Protein AF-A0AAW1YNL4-F1 (afdb_monomer_lite)

Structure (mmCIF, N/CA/C/O backbone):
data_AF-A0AAW1YNL4-F1
#
_entry.id   AF-A0AAW1YNL4-F1
#
loop_
_atom_site.group_PDB
_atom_site.id
_atom_site.type_symbol
_atom_site.label_atom_id
_atom_site.label_alt_id
_atom_site.label_comp_id
_atom_site.label_asym_id
_atom_site.label_entity_id
_atom_site.label_seq_id
_atom_site.pdbx_PDB_ins_code
_atom_site.Cartn_x
_atom_site.Cartn_y
_atom_site.Cartn_z
_atom_site.occupancy
_atom_site.B_iso_or_equiv
_atom_site.auth_seq_id
_atom_site.auth_comp_id
_atom_site.auth_asym_id
_atom_site.auth_atom_id
_atom_site.pdbx_PDB_model_num
ATOM 1 N N . MET A 1 1 ? -18.149 24.714 45.409 1.00 63.34 1 MET A N 1
ATOM 2 C CA . MET A 1 1 ? -18.612 23.331 45.145 1.00 63.34 1 MET A CA 1
ATOM 3 C C . MET A 1 1 ? -18.754 23.059 43.643 1.00 63.34 1 MET A C 1
ATOM 5 O O . MET A 1 1 ? -18.098 22.154 43.155 1.00 63.34 1 MET A O 1
ATOM 9 N N . VAL A 1 2 ? -19.479 23.893 42.882 1.00 67.75 2 VAL A N 1
ATOM 10 C CA . VAL A 1 2 ? -19.668 23.751 41.415 1.00 67.75 2 VAL A CA 1
ATOM 11 C C . VAL A 1 2 ? -18.355 23.756 40.610 1.00 67.75 2 VAL A C 1
ATOM 13 O O . VAL A 1 2 ? -18.178 22.951 39.703 1.00 67.75 2 VAL A O 1
ATOM 16 N N . GLN A 1 3 ? -17.392 24.602 40.985 1.00 70.00 3 GLN A N 1
ATOM 17 C CA . GLN A 1 3 ? -16.111 24.724 40.277 1.00 70.00 3 GLN A CA 1
ATOM 18 C C . GLN A 1 3 ? -15.205 23.488 40.426 1.00 70.00 3 GLN A C 1
ATOM 20 O O . GLN A 1 3 ? -14.470 23.164 39.504 1.00 70.00 3 GLN A O 1
ATOM 25 N N . LEU A 1 4 ? -15.298 22.755 41.543 1.00 74.00 4 LEU A N 1
ATOM 26 C CA . LEU A 1 4 ? -14.539 21.516 41.746 1.00 74.00 4 LEU A CA 1
ATOM 27 C C . LEU A 1 4 ? -15.106 20.371 40.891 1.00 74.00 4 LEU A C 1
ATOM 29 O O . LEU A 1 4 ? -14.344 19.614 40.299 1.00 74.00 4 LEU A O 1
ATOM 33 N N . HIS A 1 5 ? -16.435 20.290 40.773 1.00 70.75 5 HIS A N 1
ATOM 34 C CA . HIS A 1 5 ? -17.106 19.311 39.914 1.00 70.75 5 HIS A CA 1
ATOM 35 C C . HIS A 1 5 ? -16.814 19.537 38.428 1.00 70.75 5 HIS A C 1
ATOM 37 O O . HIS A 1 5 ? -16.608 18.574 37.693 1.00 70.75 5 HIS A O 1
ATOM 43 N N . LEU A 1 6 ? -16.749 20.799 37.995 1.00 73.88 6 LEU A N 1
ATOM 44 C CA . LEU A 1 6 ? -16.464 21.136 36.602 1.00 73.88 6 LEU A CA 1
ATOM 45 C C . LEU A 1 6 ? -15.021 20.779 36.212 1.00 73.88 6 LEU A C 1
ATOM 47 O O . LEU A 1 6 ? -14.798 20.209 35.147 1.00 73.88 6 LEU A O 1
ATOM 51 N N . SER A 1 7 ? -14.056 21.023 37.104 1.00 75.88 7 SER A N 1
ATOM 52 C CA . SER A 1 7 ? -12.666 20.592 36.913 1.00 75.88 7 SER A CA 1
ATOM 53 C C . SER A 1 7 ? -12.536 19.069 36.855 1.00 75.88 7 SER A C 1
ATOM 55 O O . SER A 1 7 ? -11.786 18.547 36.035 1.00 75.88 7 SER A O 1
ATOM 57 N N . PHE A 1 8 ? -13.294 18.345 37.685 1.00 76.75 8 PHE A N 1
ATOM 58 C CA . PHE A 1 8 ? -13.284 16.880 37.696 1.00 76.75 8 PHE A CA 1
ATOM 59 C C . PHE A 1 8 ? -13.841 16.287 36.395 1.00 76.75 8 PHE A C 1
ATOM 61 O O . PHE A 1 8 ? -13.265 15.346 35.856 1.00 76.75 8 PHE A O 1
ATOM 68 N N . LEU A 1 9 ? -14.911 16.876 35.849 1.00 79.56 9 LEU A N 1
ATOM 69 C CA . LEU A 1 9 ? -15.457 16.503 34.539 1.00 79.56 9 LEU A CA 1
ATOM 70 C C . LEU A 1 9 ? -14.464 16.773 33.404 1.00 79.56 9 LEU A C 1
ATOM 72 O O . LEU A 1 9 ? -14.362 15.968 32.482 1.00 79.56 9 LEU A O 1
ATOM 76 N N . PHE A 1 10 ? -13.700 17.865 33.486 1.00 75.81 10 PHE A N 1
ATOM 77 C CA . PHE A 1 10 ? -12.690 18.195 32.482 1.00 75.81 10 PHE A CA 1
ATOM 78 C C . PHE A 1 10 ? -11.521 17.203 32.499 1.00 75.81 10 PHE A C 1
ATOM 80 O O . PHE A 1 10 ? -11.112 16.720 31.447 1.00 75.81 10 PHE A O 1
ATOM 87 N N . VAL A 1 11 ? -11.024 16.842 33.687 1.00 77.25 11 VAL A N 1
ATOM 88 C CA . VAL A 1 11 ? -9.948 15.848 33.850 1.00 77.25 11 VAL A CA 1
ATOM 89 C C . VAL A 1 11 ? -10.417 14.449 33.440 1.00 77.25 11 VAL A C 1
ATOM 91 O O . VAL A 1 11 ? -9.686 13.748 32.745 1.00 77.25 11 VAL A O 1
ATOM 94 N N . ALA A 1 12 ? -11.643 14.058 33.798 1.00 74.38 12 ALA A N 1
ATOM 95 C CA . ALA A 1 12 ? -12.224 12.781 33.386 1.00 74.38 12 ALA A CA 1
ATOM 96 C C . ALA A 1 12 ? -12.442 12.709 31.865 1.00 74.38 12 ALA A C 1
ATOM 98 O O . ALA A 1 12 ? -12.106 11.702 31.247 1.00 74.38 12 ALA A O 1
ATOM 99 N N . GLY A 1 13 ? -12.930 13.790 31.245 1.00 72.62 13 GLY A N 1
ATOM 100 C CA . GLY A 1 13 ? -13.061 13.888 29.791 1.00 72.62 13 GLY A CA 1
ATOM 101 C C . GLY A 1 13 ? -11.711 13.799 29.075 1.00 72.62 13 GLY A C 1
ATOM 102 O O . GLY A 1 13 ? -11.588 13.082 28.087 1.00 72.62 13 GLY A O 1
ATOM 103 N N . PHE A 1 14 ? -10.672 14.451 29.606 1.00 67.50 14 PHE A N 1
ATOM 104 C CA . PHE A 1 14 ? -9.319 14.378 29.045 1.00 67.50 14 PHE A CA 1
ATOM 105 C C . PHE A 1 14 ? -8.699 12.979 29.185 1.00 67.50 14 PHE A C 1
ATOM 107 O O . PHE A 1 14 ? -8.100 12.475 28.237 1.00 67.50 14 PHE A O 1
ATOM 114 N N . ALA A 1 15 ? -8.877 12.320 30.335 1.00 64.44 15 ALA A N 1
ATOM 115 C CA . ALA A 1 15 ? -8.406 10.953 30.557 1.00 64.44 15 ALA A CA 1
ATOM 116 C C . ALA A 1 15 ? -9.106 9.938 29.631 1.00 64.44 15 ALA A C 1
ATOM 118 O O . ALA A 1 15 ? -8.458 9.027 29.118 1.00 64.44 15 ALA A O 1
ATOM 119 N N . PHE A 1 16 ? -10.398 10.138 29.349 1.00 61.72 16 PHE A N 1
ATOM 120 C CA . PHE A 1 16 ? -11.168 9.291 28.434 1.00 61.72 16 PHE A CA 1
ATOM 121 C C . PHE A 1 16 ? -10.707 9.432 26.972 1.00 61.72 16 PHE A C 1
ATOM 123 O O . PHE A 1 16 ? -10.650 8.441 26.248 1.00 61.72 16 PHE A O 1
ATOM 130 N N . ILE A 1 17 ? -10.301 10.637 26.548 1.00 61.06 17 ILE A N 1
ATOM 131 C CA . ILE A 1 17 ? -9.708 10.868 25.217 1.00 61.06 17 ILE A CA 1
ATOM 132 C C . ILE A 1 17 ? -8.355 10.148 25.091 1.00 61.06 17 ILE A C 1
ATOM 134 O O . ILE A 1 17 ? -8.079 9.543 24.058 1.00 61.06 17 ILE A O 1
ATOM 138 N N . PHE A 1 18 ? -7.529 10.150 26.145 1.00 55.22 18 PHE A N 1
ATOM 139 C CA . PHE A 1 18 ? -6.237 9.450 26.142 1.00 55.22 18 PHE A CA 1
ATOM 140 C C . PHE A 1 18 ? -6.372 7.920 26.078 1.00 55.22 18 PHE A C 1
ATOM 142 O O . PHE A 1 18 ? -5.524 7.271 25.468 1.00 55.22 18 PHE A O 1
ATOM 149 N N . GLN A 1 19 ? -7.437 7.336 26.639 1.00 54.91 19 GLN A N 1
ATOM 150 C CA . GLN A 1 19 ? -7.684 5.891 26.538 1.00 54.91 19 GLN A CA 1
ATOM 151 C C . GLN A 1 19 ? -8.057 5.430 25.120 1.00 54.91 19 GLN A C 1
ATOM 153 O O . GLN A 1 19 ? -7.855 4.261 24.813 1.00 54.91 19 GLN A O 1
ATOM 158 N N . GLN A 1 20 ? -8.551 6.312 24.241 1.00 55.22 20 GLN A N 1
ATOM 159 C CA . GLN A 1 20 ? -8.855 5.946 22.849 1.00 55.22 20 GLN A CA 1
ATOM 160 C C . GLN A 1 20 ? -7.636 5.965 21.911 1.00 55.22 20 GLN A C 1
ATOM 162 O O . GLN A 1 20 ? -7.740 5.509 20.777 1.00 55.22 20 GLN A O 1
ATOM 167 N N . VAL A 1 21 ? -6.485 6.490 22.351 1.00 52.22 21 VAL A N 1
ATOM 168 C CA . VAL A 1 21 ? -5.291 6.675 21.497 1.00 52.22 21 VAL A CA 1
ATOM 169 C C . VAL A 1 21 ? -4.314 5.495 21.577 1.00 52.22 21 VAL A C 1
ATOM 171 O O . VAL A 1 21 ? -3.387 5.397 20.773 1.00 52.22 21 VAL A O 1
ATOM 174 N N . CYS A 1 22 ? -4.515 4.565 22.506 1.00 52.59 22 CYS A N 1
ATOM 175 C CA . CYS A 1 22 ? -3.556 3.502 22.770 1.00 52.59 22 CYS A CA 1
ATOM 176 C C . CYS A 1 22 ? -4.147 2.134 22.421 1.00 52.59 22 CYS A C 1
ATOM 178 O O . CYS A 1 22 ? -5.198 1.772 22.935 1.00 52.59 22 CYS A O 1
ATOM 180 N N . GLU A 1 23 ? -3.395 1.384 21.604 1.00 57.66 23 GLU A N 1
ATOM 181 C CA . GLU A 1 23 ? -3.579 -0.036 21.249 1.00 57.66 23 GLU A CA 1
ATOM 182 C C . GLU A 1 23 ? -4.266 -0.349 19.905 1.00 57.66 23 GLU A C 1
ATOM 184 O O . GLU A 1 23 ? -4.943 -1.359 19.743 1.00 57.66 23 GLU A O 1
ATOM 189 N N . GLY A 1 24 ? -4.010 0.464 18.875 1.00 65.69 24 GLY A N 1
ATOM 190 C CA . GLY A 1 24 ? -4.245 0.036 17.492 1.00 65.69 24 GLY A CA 1
ATOM 191 C C . GLY A 1 24 ? -3.173 -0.968 17.056 1.00 65.69 24 GLY A C 1
ATOM 192 O O . GLY A 1 24 ? -2.036 -0.581 16.786 1.00 65.69 24 GLY A O 1
ATOM 193 N N . LYS A 1 25 ? -3.500 -2.264 17.002 1.00 83.06 25 LYS A N 1
ATOM 194 C CA . LYS A 1 25 ? -2.651 -3.261 16.331 1.00 83.06 25 LYS A CA 1
ATOM 195 C C . LYS A 1 25 ? -2.663 -2.939 14.837 1.00 83.06 25 LYS A C 1
ATOM 197 O O . LYS A 1 25 ? -3.718 -2.991 14.216 1.00 83.06 25 LYS A O 1
ATOM 202 N N . VAL A 1 26 ? -1.507 -2.595 14.274 1.00 87.25 26 VAL A N 1
ATOM 203 C CA . VAL A 1 26 ? -1.362 -2.298 12.842 1.00 87.25 26 VAL A CA 1
ATOM 204 C C . VAL A 1 26 ? -0.625 -3.447 12.170 1.00 87.25 26 VAL A C 1
ATOM 206 O O . VAL A 1 26 ? 0.451 -3.836 12.626 1.00 87.25 26 VAL A O 1
ATOM 209 N N . MET A 1 27 ? -1.165 -3.948 11.062 1.00 90.75 27 MET A N 1
ATOM 210 C CA . MET A 1 27 ? -0.469 -4.882 10.181 1.00 90.75 27 MET A CA 1
ATOM 211 C C . MET A 1 27 ? -0.289 -4.266 8.801 1.00 90.75 27 MET A C 1
ATOM 213 O O . MET A 1 27 ? -1.189 -3.623 8.266 1.00 90.75 27 MET A O 1
ATOM 217 N N . MET A 1 28 ? 0.902 -4.447 8.239 1.00 92.06 28 MET A N 1
ATOM 218 C CA . MET A 1 28 ? 1.281 -3.916 6.938 1.00 92.06 28 MET A CA 1
ATOM 219 C C . MET A 1 28 ? 1.697 -5.065 6.030 1.00 92.06 28 MET A C 1
ATOM 221 O O . MET A 1 28 ? 2.637 -5.775 6.377 1.00 92.06 28 MET A O 1
ATOM 225 N N . GLU A 1 29 ? 1.043 -5.212 4.880 1.00 89.62 29 GLU A N 1
ATOM 226 C CA . GLU A 1 29 ? 1.350 -6.274 3.919 1.00 89.62 29 GLU A CA 1
ATOM 227 C C . GLU A 1 29 ? 1.751 -5.689 2.565 1.00 89.62 29 GLU A C 1
ATOM 229 O O . GLU A 1 29 ? 1.062 -4.831 2.005 1.00 89.62 29 GLU A O 1
ATOM 234 N N . TYR A 1 30 ? 2.882 -6.160 2.039 1.00 87.88 30 TYR A N 1
ATOM 235 C CA . TYR A 1 30 ? 3.384 -5.774 0.724 1.00 87.88 30 TYR A CA 1
ATOM 236 C C . TYR A 1 30 ? 2.816 -6.687 -0.359 1.00 87.88 30 TYR A C 1
ATOM 238 O O . TYR A 1 30 ? 3.002 -7.899 -0.308 1.00 87.88 30 TYR A O 1
ATOM 246 N N . ILE A 1 31 ? 2.206 -6.099 -1.389 1.00 86.75 31 ILE A N 1
ATOM 247 C CA . ILE A 1 31 ? 1.679 -6.836 -2.545 1.00 86.75 31 ILE A CA 1
ATOM 248 C C . ILE A 1 31 ? 2.190 -6.238 -3.858 1.00 86.75 31 ILE A C 1
ATOM 250 O O . ILE A 1 31 ? 2.414 -5.033 -3.959 1.00 86.75 31 ILE A O 1
ATOM 254 N N . GLY A 1 32 ? 2.389 -7.093 -4.859 1.00 79.06 32 GLY A N 1
ATOM 255 C CA . GLY A 1 32 ? 2.676 -6.691 -6.241 1.00 79.06 32 GLY A CA 1
ATOM 256 C C . GLY A 1 32 ? 4.142 -6.502 -6.646 1.00 79.06 32 GLY A C 1
ATOM 257 O O . GLY A 1 32 ? 4.456 -6.151 -7.778 1.00 79.06 32 GLY A O 1
ATOM 258 N N . ALA A 1 33 ? 5.091 -6.811 -5.761 1.00 74.69 33 ALA A N 1
ATOM 259 C CA . ALA A 1 33 ? 6.517 -6.748 -6.102 1.00 74.69 33 ALA A CA 1
ATOM 260 C C . ALA A 1 33 ? 7.013 -7.938 -6.952 1.00 74.69 33 ALA A C 1
ATOM 262 O O . ALA A 1 33 ? 8.040 -7.835 -7.619 1.00 74.69 33 ALA A O 1
ATOM 263 N N . SER A 1 34 ? 6.330 -9.087 -6.891 1.00 69.38 34 SER A N 1
ATOM 264 C CA . SER A 1 34 ? 6.874 -10.362 -7.388 1.00 69.38 34 SER A CA 1
ATOM 265 C C . SER A 1 34 ? 6.487 -10.701 -8.833 1.00 69.38 34 SER A C 1
ATOM 267 O O . SER A 1 34 ? 6.870 -11.767 -9.316 1.00 69.38 34 SER A O 1
ATOM 269 N N . GLY A 1 35 ? 5.697 -9.858 -9.510 1.00 68.50 35 GLY A N 1
ATOM 270 C CA . GLY A 1 35 ? 5.159 -10.147 -10.847 1.00 68.50 35 GLY A CA 1
ATOM 271 C C . GLY A 1 35 ? 4.130 -11.287 -10.884 1.00 68.50 35 GLY A C 1
ATOM 272 O O . GLY A 1 35 ? 3.754 -11.749 -11.960 1.00 68.50 35 GLY A O 1
ATOM 273 N N . VAL A 1 36 ? 3.685 -11.757 -9.714 1.00 75.44 36 VAL A N 1
ATOM 274 C CA . VAL A 1 36 ? 2.601 -12.731 -9.554 1.00 75.44 36 VAL A CA 1
ATOM 275 C C . VAL A 1 36 ? 1.303 -11.960 -9.361 1.00 75.44 36 VAL A C 1
ATOM 277 O O . VAL A 1 36 ? 1.243 -11.056 -8.532 1.00 75.44 36 VAL A O 1
ATOM 280 N N . SER A 1 37 ? 0.261 -12.343 -10.101 1.00 75.62 37 SER A N 1
ATOM 281 C CA . SER A 1 37 ? -1.078 -11.781 -9.927 1.00 75.62 37 SER A CA 1
ATOM 282 C C . SER A 1 37 ? -1.617 -12.146 -8.545 1.00 75.62 37 SER A C 1
ATOM 284 O O . SER A 1 37 ? -1.965 -13.304 -8.309 1.00 75.62 37 SER A O 1
ATOM 286 N N . ILE A 1 38 ? -1.706 -11.157 -7.657 1.00 80.12 38 ILE A N 1
ATOM 287 C CA . ILE A 1 38 ? -2.289 -11.284 -6.320 1.00 80.12 38 ILE A CA 1
ATOM 288 C C . ILE A 1 38 ? -3.444 -10.286 -6.203 1.00 80.12 38 ILE A C 1
ATOM 290 O O . ILE A 1 38 ? -3.283 -9.114 -6.545 1.00 80.12 38 ILE A O 1
ATOM 294 N N . SER A 1 39 ? -4.606 -10.744 -5.732 1.00 84.75 39 SER A N 1
ATOM 295 C CA . SER A 1 39 ? -5.759 -9.881 -5.437 1.00 84.75 39 SER A CA 1
ATOM 296 C C . SER A 1 39 ? -5.887 -9.608 -3.936 1.00 84.75 39 SER A C 1
ATOM 298 O O . SER A 1 39 ? -5.401 -10.380 -3.110 1.00 84.75 39 SER A O 1
ATOM 300 N N . PHE A 1 40 ? -6.577 -8.520 -3.569 1.00 87.12 40 PHE A N 1
ATOM 301 C CA . PHE A 1 40 ? -6.831 -8.180 -2.161 1.00 87.12 40 PHE A CA 1
ATOM 302 C C . PHE A 1 40 ? -7.562 -9.302 -1.404 1.00 87.12 40 PHE A C 1
ATOM 304 O O . PHE A 1 40 ? -7.281 -9.521 -0.232 1.00 87.12 40 PHE A O 1
ATOM 311 N N . ASP A 1 41 ? -8.428 -10.057 -2.087 1.00 87.31 41 ASP A N 1
ATOM 312 C CA . ASP A 1 41 ? -9.232 -11.137 -1.494 1.00 87.31 41 ASP A CA 1
ATOM 313 C C . ASP A 1 41 ? -8.409 -12.374 -1.097 1.00 87.31 41 ASP A C 1
ATOM 315 O O . ASP A 1 41 ? -8.878 -13.224 -0.343 1.00 87.31 41 ASP A O 1
ATOM 319 N N . GLN A 1 42 ? -7.186 -12.507 -1.620 1.00 88.12 42 GLN A N 1
ATOM 320 C CA . GLN A 1 42 ? -6.286 -13.613 -1.280 1.00 88.12 42 GLN A CA 1
ATOM 321 C C . GLN A 1 42 ? -5.528 -13.374 0.028 1.00 88.12 42 GLN A C 1
ATOM 323 O O . GLN A 1 42 ? -4.910 -14.301 0.554 1.00 88.12 42 GLN A O 1
ATOM 328 N N . VAL A 1 43 ? -5.559 -12.146 0.548 1.00 88.06 43 VAL A N 1
ATOM 329 C CA . VAL A 1 43 ? -4.891 -11.782 1.793 1.00 88.06 43 VAL A CA 1
ATOM 330 C C . VAL A 1 43 ? -5.912 -11.859 2.929 1.00 88.06 43 VAL A C 1
ATOM 332 O O . VAL A 1 43 ? -6.923 -11.160 2.883 1.00 88.06 43 VAL A O 1
ATOM 335 N N . PRO A 1 44 ? -5.686 -12.692 3.959 1.00 89.81 44 PRO A N 1
ATOM 336 C CA . PRO A 1 44 ? -6.585 -12.750 5.101 1.00 89.81 44 PRO A CA 1
ATOM 337 C C . PRO A 1 44 ? -6.493 -11.445 5.902 1.00 89.81 44 PRO A C 1
ATOM 339 O O . PRO A 1 44 ? -5.457 -11.134 6.492 1.00 89.81 44 PRO A O 1
ATOM 342 N N . ILE A 1 45 ? -7.589 -10.687 5.923 1.00 88.75 45 ILE A N 1
ATOM 343 C CA . ILE A 1 45 ? -7.730 -9.453 6.701 1.00 88.75 45 ILE A CA 1
ATOM 344 C C . ILE A 1 45 ? -8.448 -9.791 8.007 1.00 88.75 45 ILE A C 1
ATOM 346 O O . ILE A 1 45 ? -9.447 -10.509 8.008 1.00 88.75 45 ILE A O 1
ATOM 350 N N . ASN A 1 46 ? -7.919 -9.290 9.120 1.00 87.50 46 ASN A N 1
ATOM 351 C CA . ASN A 1 46 ? -8.588 -9.344 10.413 1.00 87.50 46 ASN A CA 1
ATOM 352 C C . ASN A 1 46 ? -9.223 -7.972 10.687 1.00 87.50 46 ASN A C 1
ATOM 354 O O . ASN A 1 46 ? -8.530 -6.960 10.647 1.00 87.50 46 ASN A O 1
ATOM 358 N N . ASP A 1 47 ? -10.523 -7.947 10.974 1.00 86.75 47 ASP A N 1
ATOM 359 C CA . ASP A 1 47 ? -11.280 -6.712 11.214 1.00 86.75 47 ASP A CA 1
ATOM 360 C C . ASP A 1 47 ? -10.927 -6.032 12.554 1.00 86.75 47 ASP A C 1
ATOM 362 O O . ASP A 1 47 ? -11.268 -4.871 12.775 1.00 86.75 47 ASP A O 1
ATOM 366 N N . GLU A 1 48 ? -10.243 -6.738 13.463 1.00 86.69 48 GLU A N 1
ATOM 367 C CA . GLU A 1 48 ? -9.812 -6.218 14.769 1.00 86.69 48 GLU A CA 1
ATOM 368 C C . GLU A 1 48 ? -8.503 -5.411 14.707 1.00 86.69 48 GLU A C 1
ATOM 370 O O . GLU A 1 48 ? -8.040 -4.903 15.733 1.00 86.69 48 GLU A O 1
ATOM 375 N N . ILE A 1 49 ? -7.867 -5.326 13.534 1.00 88.69 49 ILE A N 1
ATOM 376 C CA . ILE A 1 49 ? -6.584 -4.643 13.340 1.00 88.69 49 ILE A CA 1
ATOM 377 C C . ILE A 1 49 ? -6.679 -3.605 12.219 1.00 88.69 49 ILE A C 1
ATOM 379 O O . ILE A 1 49 ? -7.407 -3.775 11.243 1.00 88.69 49 ILE A O 1
ATOM 383 N N . ASP A 1 50 ? -5.885 -2.544 12.329 1.00 90.25 50 ASP A N 1
ATOM 384 C CA . ASP A 1 50 ? -5.702 -1.597 11.233 1.00 90.25 50 ASP A CA 1
ATOM 385 C C . ASP A 1 50 ? -4.823 -2.251 10.160 1.00 90.25 50 ASP A C 1
ATOM 387 O O . ASP A 1 50 ? -3.634 -2.516 10.374 1.00 90.25 50 ASP A O 1
ATOM 391 N N . PHE A 1 51 ? -5.410 -2.522 8.997 1.00 92.38 51 PHE A N 1
ATOM 392 C CA . PHE A 1 51 ? -4.756 -3.248 7.918 1.00 92.38 51 PHE A CA 1
ATOM 393 C C . PHE A 1 51 ? -4.292 -2.300 6.817 1.00 92.38 51 PHE A C 1
ATOM 395 O O . PHE A 1 51 ? -5.065 -1.553 6.217 1.00 92.38 51 PHE A O 1
ATOM 402 N N . HIS A 1 52 ? -3.006 -2.333 6.509 1.00 92.94 52 HIS A N 1
ATOM 403 C CA . HIS A 1 52 ? -2.377 -1.419 5.570 1.00 92.94 52 HIS A CA 1
ATOM 404 C C . HIS A 1 52 ? -1.734 -2.197 4.412 1.00 92.94 52 HIS A C 1
ATOM 406 O O . HIS A 1 52 ? -0.720 -2.868 4.583 1.00 92.94 52 HIS A O 1
ATOM 412 N N . PHE A 1 53 ? -2.277 -2.064 3.205 1.00 91.50 53 PHE A N 1
ATOM 413 C CA . PHE A 1 53 ? -1.655 -2.595 1.992 1.00 91.50 53 PHE A CA 1
ATOM 414 C C . PHE A 1 53 ? -0.582 -1.642 1.468 1.00 91.50 53 PHE A C 1
ATOM 416 O O . PHE A 1 53 ? -0.834 -0.446 1.303 1.00 91.50 53 PHE A O 1
ATOM 423 N N . LEU A 1 54 ? 0.591 -2.179 1.142 1.00 89.94 54 LEU A N 1
ATOM 424 C CA . LEU A 1 54 ? 1.653 -1.482 0.424 1.00 89.94 54 LEU A CA 1
ATOM 425 C C . LEU A 1 54 ? 1.786 -2.059 -0.984 1.00 89.94 54 LEU A C 1
ATOM 427 O O . LEU A 1 54 ? 2.329 -3.143 -1.186 1.00 89.94 54 LEU A O 1
ATOM 431 N N . LEU A 1 55 ? 1.298 -1.301 -1.962 1.00 87.12 55 LEU A N 1
ATOM 432 C CA . LEU A 1 55 ? 1.407 -1.617 -3.379 1.00 87.12 55 LEU A CA 1
ATOM 433 C C . LEU A 1 55 ? 2.848 -1.379 -3.837 1.00 87.12 55 LEU A C 1
ATOM 435 O O . LEU A 1 55 ? 3.311 -0.238 -3.911 1.00 87.12 55 LEU A O 1
ATOM 439 N N . GLY A 1 56 ? 3.562 -2.461 -4.117 1.00 80.44 56 GLY A N 1
ATOM 440 C CA . GLY A 1 56 ? 4.876 -2.466 -4.742 1.00 80.44 56 GLY A CA 1
ATOM 441 C C . GLY A 1 56 ? 4.733 -2.567 -6.264 1.00 80.44 56 GLY A C 1
ATOM 442 O O . GLY A 1 56 ? 3.963 -3.379 -6.748 1.00 80.44 56 GLY A O 1
ATOM 443 N N . PHE A 1 57 ? 5.414 -1.772 -7.078 1.00 80.00 57 PHE A N 1
ATOM 444 C CA . PHE A 1 57 ? 6.083 -0.520 -6.740 1.00 80.00 57 PHE A CA 1
ATOM 445 C C . PHE A 1 57 ? 5.745 0.550 -7.771 1.00 80.00 57 PHE A C 1
ATOM 447 O O . PHE A 1 57 ? 5.583 0.248 -8.950 1.00 80.00 57 PHE A O 1
ATOM 454 N N . ALA A 1 58 ? 5.697 1.804 -7.333 1.00 80.12 58 ALA A N 1
ATOM 455 C CA . ALA A 1 58 ? 5.606 2.964 -8.201 1.00 80.12 58 ALA A CA 1
ATOM 456 C C . ALA A 1 58 ? 7.023 3.424 -8.590 1.00 80.12 58 ALA A C 1
ATOM 458 O O . ALA A 1 58 ? 7.787 3.892 -7.740 1.00 80.12 58 ALA A O 1
ATOM 459 N N . ILE A 1 59 ? 7.378 3.268 -9.867 1.00 77.94 59 ILE A N 1
ATOM 460 C CA . ILE A 1 59 ? 8.734 3.510 -10.385 1.00 77.94 59 ILE A CA 1
ATOM 461 C C . ILE A 1 59 ? 8.691 4.551 -11.510 1.00 77.94 59 ILE A C 1
ATOM 463 O O . ILE A 1 59 ? 7.745 4.603 -12.297 1.00 77.94 59 ILE A O 1
ATOM 467 N N . ASP A 1 60 ? 9.723 5.387 -11.587 1.00 77.44 60 ASP A N 1
ATOM 468 C CA . ASP A 1 60 ? 9.962 6.397 -12.625 1.00 77.44 60 ASP A CA 1
ATOM 469 C C . ASP A 1 60 ? 10.904 5.884 -13.731 1.00 77.44 60 ASP A C 1
ATOM 471 O O . ASP A 1 60 ? 11.727 6.617 -14.283 1.00 77.44 60 ASP A O 1
ATOM 475 N N . ALA A 1 61 ? 10.785 4.606 -14.086 1.00 74.88 61 ALA A N 1
ATOM 476 C CA . ALA A 1 61 ? 11.569 3.969 -15.136 1.00 74.88 61 ALA A CA 1
ATOM 477 C C . ALA A 1 61 ? 10.666 3.197 -16.103 1.00 74.88 61 ALA A C 1
ATOM 479 O O . ALA A 1 61 ? 9.582 2.744 -15.739 1.00 74.88 61 ALA A O 1
ATOM 480 N N . ASP A 1 62 ? 11.110 3.048 -17.352 1.00 75.50 62 ASP A N 1
ATOM 481 C CA . ASP A 1 62 ? 10.454 2.137 -18.291 1.00 75.50 62 ASP A CA 1
ATOM 482 C C . ASP A 1 62 ? 10.717 0.662 -17.939 1.00 75.50 62 ASP A C 1
ATOM 484 O O . ASP A 1 62 ? 11.561 0.342 -17.103 1.00 75.50 62 ASP A O 1
ATOM 488 N N . ALA A 1 63 ? 10.035 -0.261 -18.624 1.00 73.00 63 ALA A N 1
ATOM 489 C CA . ALA A 1 63 ? 10.234 -1.705 -18.450 1.00 73.00 63 ALA A CA 1
ATOM 490 C C . ALA A 1 63 ? 11.676 -2.175 -18.744 1.00 73.00 63 ALA A C 1
ATOM 492 O O . ALA A 1 63 ? 12.073 -3.263 -18.336 1.00 73.00 63 ALA A O 1
ATOM 493 N N . SER A 1 64 ? 12.473 -1.362 -19.445 1.00 73.50 64 SER A N 1
ATOM 494 C CA . SER A 1 64 ? 13.895 -1.610 -19.703 1.00 73.50 64 SER A CA 1
ATOM 495 C C . SER A 1 64 ? 14.807 -1.011 -18.624 1.00 73.50 64 SER A C 1
ATOM 497 O O . SER A 1 64 ? 16.030 -1.032 -18.790 1.00 73.50 64 SER A O 1
ATOM 499 N N . GLY A 1 65 ? 14.248 -0.468 -17.539 1.00 72.19 65 GLY A N 1
ATOM 500 C CA . GLY A 1 65 ? 14.969 0.153 -16.432 1.00 72.19 65 GLY A CA 1
ATOM 501 C C . GLY A 1 65 ? 15.637 1.481 -16.791 1.00 72.19 65 GLY A C 1
ATOM 502 O O . GLY A 1 65 ? 16.589 1.880 -16.122 1.00 72.19 65 GLY A O 1
ATOM 503 N N . ASN A 1 66 ? 15.206 2.155 -17.861 1.00 76.44 66 ASN A N 1
ATOM 504 C CA . ASN A 1 66 ? 15.700 3.488 -18.188 1.00 76.44 66 ASN A CA 1
ATOM 505 C C . ASN A 1 66 ? 14.851 4.537 -17.477 1.00 76.44 66 ASN A C 1
ATOM 507 O O . ASN A 1 66 ? 13.626 4.563 -17.609 1.00 76.44 66 ASN A O 1
ATOM 511 N N . PHE A 1 67 ? 15.529 5.429 -16.761 1.00 75.50 67 PHE A N 1
ATOM 512 C CA . PHE A 1 67 ? 14.904 6.532 -16.047 1.00 75.50 67 PHE A CA 1
ATOM 513 C C . PHE A 1 67 ? 14.087 7.421 -16.993 1.00 75.50 67 PHE A C 1
ATOM 515 O O . PHE A 1 67 ? 14.595 7.936 -17.994 1.00 75.50 67 PHE A O 1
ATOM 522 N N . GLN A 1 68 ? 12.821 7.632 -16.653 1.00 73.00 68 GLN A N 1
ATOM 523 C CA . GLN A 1 68 ? 11.910 8.510 -17.365 1.00 73.00 68 GLN A CA 1
ATOM 524 C C . GLN A 1 68 ? 11.915 9.864 -16.659 1.00 73.00 68 GLN A C 1
ATOM 526 O O . GLN A 1 68 ? 11.499 9.998 -15.518 1.00 73.00 68 GLN A O 1
ATOM 531 N N . LYS A 1 69 ? 12.338 10.920 -17.359 1.00 64.06 69 LYS A N 1
ATOM 532 C CA . LYS A 1 69 ? 12.412 12.295 -16.821 1.00 64.06 69 LYS A CA 1
ATOM 533 C C . LYS A 1 69 ? 11.037 12.953 -16.586 1.00 64.06 69 LYS A C 1
ATOM 535 O O . LYS A 1 69 ? 10.930 14.176 -16.556 1.00 64.06 69 LYS A O 1
ATOM 540 N N . ARG A 1 70 ? 9.975 12.153 -16.515 1.00 58.59 70 ARG A N 1
ATOM 541 C CA . ARG A 1 70 ? 8.584 12.580 -16.364 1.00 58.59 70 ARG A CA 1
ATOM 542 C C . ARG A 1 70 ? 8.171 12.324 -14.915 1.00 58.59 70 ARG A C 1
ATOM 544 O O . ARG A 1 70 ? 8.486 11.268 -14.391 1.00 58.59 70 ARG A O 1
ATOM 551 N N . ASN A 1 71 ? 7.416 13.237 -14.300 1.00 58.81 71 ASN A N 1
ATOM 552 C CA . ASN A 1 71 ? 6.835 13.085 -12.950 1.00 58.81 71 ASN A CA 1
ATOM 553 C C . ASN A 1 71 ? 5.758 11.974 -12.858 1.00 58.81 71 ASN A C 1
ATOM 555 O O . ASN A 1 71 ? 4.832 12.064 -12.057 1.00 58.81 71 ASN A O 1
ATOM 559 N N . ILE A 1 72 ? 5.813 10.963 -13.722 1.00 60.62 72 ILE A N 1
ATOM 560 C CA . ILE A 1 72 ? 4.810 9.910 -13.817 1.00 60.62 72 ILE A CA 1
ATOM 561 C C . ILE A 1 72 ? 5.433 8.655 -13.223 1.00 60.62 72 ILE A C 1
ATOM 563 O O . ILE A 1 72 ? 6.232 7.981 -13.869 1.00 60.62 72 ILE A O 1
ATOM 56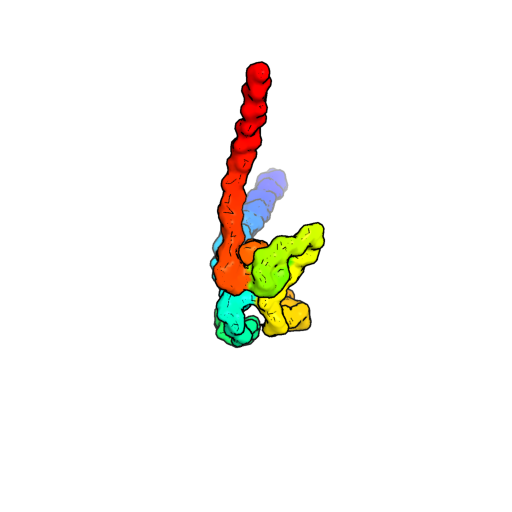7 N N . LEU A 1 73 ? 5.054 8.365 -11.983 1.00 63.31 73 LEU A N 1
ATOM 568 C CA . LEU A 1 73 ? 5.342 7.094 -11.341 1.00 63.31 73 LEU A CA 1
ATOM 569 C C . LEU A 1 73 ? 4.322 6.074 -11.845 1.00 63.31 73 LEU A C 1
ATOM 571 O O . LEU A 1 73 ? 3.117 6.284 -11.708 1.00 63.31 73 LEU A O 1
ATOM 575 N N . THR A 1 74 ? 4.800 4.990 -12.445 1.00 66.12 74 THR A N 1
ATOM 576 C CA . THR A 1 74 ? 3.935 3.897 -12.899 1.00 66.12 74 THR A CA 1
ATOM 577 C C . THR A 1 74 ? 4.013 2.774 -11.880 1.00 66.12 74 THR A C 1
ATOM 579 O O . THR A 1 74 ? 5.112 2.352 -11.522 1.00 66.12 74 THR A O 1
ATOM 582 N N . ILE A 1 75 ? 2.861 2.309 -11.390 1.00 63.94 75 ILE A N 1
ATOM 583 C CA . ILE A 1 75 ? 2.804 1.103 -10.560 1.00 63.94 75 ILE A CA 1
ATOM 584 C C . ILE A 1 75 ? 3.093 -0.086 -11.475 1.00 63.94 75 ILE A C 1
ATOM 586 O O . ILE A 1 75 ? 2.439 -0.241 -12.504 1.00 63.94 75 ILE A O 1
ATOM 590 N N . LEU A 1 76 ? 4.100 -0.885 -11.122 1.00 59.97 76 LEU A N 1
ATOM 591 C CA . LEU A 1 76 ? 4.639 -1.942 -11.983 1.00 59.97 76 LEU A CA 1
ATOM 592 C C . LEU A 1 76 ? 3.673 -3.112 -12.223 1.00 59.97 76 LEU A C 1
ATOM 594 O O . LEU A 1 76 ? 3.956 -3.971 -13.055 1.00 59.97 76 LEU A O 1
ATOM 598 N N . ASP A 1 77 ? 2.544 -3.132 -11.521 1.00 58.69 77 ASP A N 1
ATOM 599 C CA . ASP A 1 77 ? 1.636 -4.263 -11.483 1.00 58.69 77 ASP A CA 1
ATOM 600 C C . ASP A 1 77 ? 0.321 -3.969 -12.214 1.00 58.69 77 ASP A C 1
ATOM 602 O O . ASP A 1 77 ? -0.485 -3.130 -11.813 1.00 58.69 77 ASP A O 1
ATOM 606 N N . ILE A 1 78 ? 0.109 -4.698 -13.312 1.00 58.03 78 ILE A N 1
ATOM 607 C CA . ILE A 1 78 ? -1.046 -4.580 -14.222 1.00 58.03 78 ILE A CA 1
ATOM 608 C C . ILE A 1 78 ? -2.328 -5.149 -13.576 1.00 58.03 78 ILE A C 1
ATOM 610 O O . ILE A 1 78 ? -3.438 -4.916 -14.050 1.00 58.03 78 ILE A O 1
ATOM 614 N N . TRP A 1 79 ? -2.182 -5.893 -12.478 1.00 65.50 79 TRP A N 1
ATOM 615 C CA . TRP A 1 79 ? -3.237 -6.720 -11.890 1.00 65.50 79 TRP A CA 1
ATOM 616 C C . TRP A 1 79 ? -4.033 -6.020 -10.783 1.00 65.50 79 TRP A C 1
ATOM 618 O O . TRP A 1 79 ? -5.124 -6.472 -10.440 1.00 65.50 79 TRP A O 1
ATOM 628 N N . ILE A 1 80 ? -3.535 -4.895 -10.259 1.00 73.06 80 ILE A N 1
ATOM 629 C CA . ILE A 1 80 ? -4.221 -4.104 -9.233 1.00 73.06 80 ILE A CA 1
ATOM 630 C C . ILE A 1 80 ? -4.899 -2.915 -9.907 1.00 73.06 80 ILE A C 1
ATOM 632 O O . ILE A 1 80 ? -4.280 -1.892 -10.201 1.00 73.06 80 ILE A O 1
ATOM 636 N N . ASN A 1 81 ? -6.196 -3.063 -10.177 1.00 79.94 81 ASN A N 1
ATOM 637 C CA . ASN A 1 81 ? -6.975 -2.027 -10.845 1.00 79.94 81 ASN A CA 1
ATOM 638 C C . ASN A 1 81 ? -7.490 -0.965 -9.837 1.00 79.94 81 ASN A C 1
ATOM 640 O O . ASN A 1 81 ? -7.702 -1.274 -8.658 1.00 79.94 81 ASN A O 1
ATOM 644 N N . PRO A 1 82 ? -7.748 0.283 -10.267 1.00 85.06 82 PRO A N 1
ATOM 645 C CA . PRO A 1 82 ? -8.269 1.325 -9.377 1.00 85.06 82 PRO A CA 1
ATOM 646 C C . PRO A 1 82 ? -9.618 0.990 -8.718 1.00 85.06 82 PRO A C 1
ATOM 648 O O . PRO A 1 82 ? -9.884 1.450 -7.609 1.00 85.06 82 PRO A O 1
ATOM 651 N N . GLU A 1 83 ? -10.463 0.183 -9.364 1.00 88.44 83 GLU A N 1
ATOM 652 C CA . GLU A 1 83 ? -11.773 -0.220 -8.832 1.00 88.44 83 GLU A CA 1
ATOM 653 C C . GLU A 1 83 ? -11.644 -1.168 -7.632 1.00 88.44 83 GLU A C 1
ATOM 655 O O . GLU A 1 83 ? -12.380 -1.034 -6.661 1.00 88.44 83 GLU A O 1
ATOM 660 N N . SER A 1 84 ? -10.668 -2.073 -7.655 1.00 88.19 84 SER A N 1
ATOM 661 C CA . SER A 1 84 ? -10.346 -3.021 -6.590 1.00 88.19 84 SER A CA 1
ATOM 662 C C . SER A 1 84 ? -9.777 -2.290 -5.377 1.00 88.19 84 SER A C 1
ATOM 664 O O . SER A 1 84 ? -10.184 -2.552 -4.247 1.00 88.19 84 SER A O 1
ATOM 666 N N . VAL A 1 85 ? -8.941 -1.271 -5.614 1.00 88.81 85 VAL A N 1
ATOM 667 C CA . VAL A 1 85 ? -8.471 -0.352 -4.569 1.00 88.81 85 VAL A CA 1
ATOM 668 C C . VAL A 1 85 ? -9.645 0.429 -3.972 1.00 88.81 85 VAL A C 1
ATOM 670 O O . VAL A 1 85 ? -9.729 0.593 -2.757 1.00 88.81 85 VAL A O 1
ATOM 673 N N . ALA A 1 86 ? -10.577 0.910 -4.798 1.00 89.81 86 ALA A N 1
ATOM 674 C CA . ALA A 1 86 ? -11.765 1.604 -4.310 1.00 89.81 86 ALA A CA 1
ATOM 675 C C . ALA A 1 86 ? -12.702 0.670 -3.525 1.00 89.81 86 ALA A C 1
ATOM 677 O O . ALA A 1 86 ? -13.280 1.093 -2.526 1.00 89.81 86 ALA A O 1
ATOM 678 N N . ALA A 1 87 ? -12.835 -0.587 -3.951 1.00 91.00 87 ALA A N 1
ATOM 679 C CA . ALA A 1 87 ? -13.654 -1.593 -3.292 1.00 91.00 87 ALA A CA 1
ATOM 680 C C . ALA A 1 87 ? -13.105 -1.941 -1.905 1.00 91.00 87 ALA A C 1
ATOM 682 O O . ALA A 1 87 ? -13.860 -1.866 -0.936 1.00 91.00 87 ALA A O 1
ATOM 683 N N . ILE A 1 88 ? -11.804 -2.231 -1.788 1.00 89.38 88 ILE A N 1
ATOM 684 C CA . ILE A 1 88 ? -11.201 -2.616 -0.506 1.00 89.38 88 ILE A CA 1
ATOM 685 C C . ILE A 1 88 ? -11.165 -1.450 0.492 1.00 89.38 88 ILE A C 1
ATOM 687 O O . ILE A 1 88 ? -11.390 -1.634 1.683 1.00 89.38 88 ILE A O 1
ATOM 691 N N . LYS A 1 89 ? -11.004 -0.212 0.004 1.00 89.38 89 LYS A N 1
ATOM 692 C CA . LYS A 1 89 ? -11.048 1.005 0.832 1.00 89.38 89 LYS A CA 1
ATOM 693 C C . LYS A 1 89 ? -12.433 1.350 1.386 1.00 89.38 89 LYS A C 1
ATOM 695 O O . LYS A 1 89 ? -12.547 2.306 2.150 1.00 89.38 89 LYS A O 1
ATOM 700 N N . LYS A 1 90 ? -13.492 0.624 1.007 1.00 90.31 90 LYS A N 1
ATOM 701 C CA . LYS A 1 90 ? -14.801 0.768 1.667 1.00 90.31 90 LYS A CA 1
ATOM 702 C C . LYS A 1 90 ? -14.744 0.315 3.127 1.00 90.31 90 LYS A C 1
ATOM 704 O O . LYS A 1 90 ? -15.536 0.802 3.929 1.00 90.31 90 LYS A O 1
ATOM 709 N N . ALA A 1 91 ? -13.819 -0.582 3.469 1.00 88.06 91 ALA A N 1
ATOM 710 C CA . ALA A 1 91 ? -13.548 -0.958 4.846 1.00 88.06 91 ALA A CA 1
ATOM 711 C C . ALA A 1 91 ? -12.786 0.169 5.563 1.00 88.06 91 ALA A C 1
ATOM 713 O O . ALA A 1 91 ? -11.731 0.610 5.114 1.00 88.06 91 ALA A O 1
ATOM 714 N N . THR A 1 92 ? -13.312 0.634 6.696 1.00 86.06 92 THR A N 1
ATOM 715 C CA . THR A 1 92 ? -12.753 1.775 7.445 1.00 86.06 92 THR A CA 1
ATOM 716 C C . THR A 1 92 ? -11.402 1.478 8.095 1.00 86.06 92 THR A C 1
ATOM 718 O O . THR A 1 92 ? -10.632 2.405 8.333 1.00 86.06 92 THR A O 1
ATOM 721 N N . HIS A 1 93 ? -11.118 0.202 8.366 1.00 88.69 93 HIS A N 1
ATOM 722 C CA . HIS A 1 93 ? -9.869 -0.280 8.959 1.00 88.69 93 HIS A CA 1
ATOM 723 C C . HIS A 1 93 ? -8.794 -0.598 7.903 1.00 88.69 93 HIS A C 1
ATOM 725 O O . HIS A 1 93 ? -7.664 -0.922 8.261 1.00 88.69 93 HIS A O 1
ATOM 731 N N . VAL A 1 94 ? -9.113 -0.493 6.601 1.00 91.88 94 VAL A N 1
ATOM 732 C CA . VAL A 1 94 ? -8.161 -0.769 5.518 1.00 91.88 94 VAL A CA 1
ATOM 733 C C . VAL A 1 94 ? -7.619 0.521 4.913 1.00 91.88 94 VAL A C 1
ATOM 735 O O . VAL A 1 94 ? -8.363 1.389 4.451 1.00 91.88 94 VAL A O 1
ATOM 738 N N . LYS A 1 95 ? -6.292 0.625 4.825 1.00 91.88 95 LYS A N 1
ATOM 739 C CA . LYS A 1 95 ? -5.600 1.685 4.078 1.00 91.88 95 LYS A CA 1
ATOM 740 C C . LYS A 1 95 ? -4.751 1.074 2.977 1.00 91.88 95 LYS A C 1
ATOM 742 O O . LYS A 1 95 ? -4.146 0.025 3.153 1.00 91.88 95 LYS A O 1
ATOM 747 N N . VAL A 1 96 ? -4.687 1.754 1.838 1.00 90.69 96 VAL A N 1
ATOM 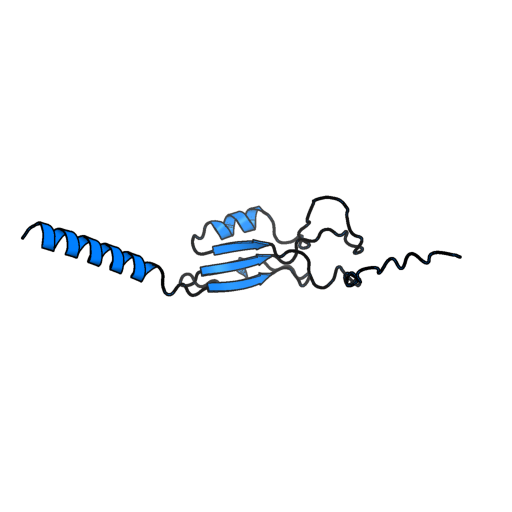748 C CA . VAL A 1 96 ? -3.872 1.337 0.693 1.00 90.69 96 VAL A CA 1
ATOM 749 C C . VAL A 1 96 ? -2.877 2.445 0.386 1.00 90.69 96 VAL A C 1
ATOM 751 O O . VAL A 1 96 ? -3.26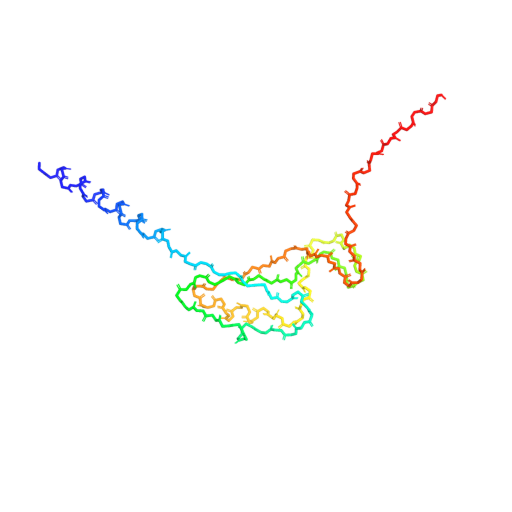4 3.600 0.201 1.00 90.69 96 VAL A O 1
ATOM 754 N N . MET A 1 97 ? -1.601 2.086 0.352 1.00 89.19 97 MET A N 1
ATOM 755 C CA . MET A 1 97 ? -0.464 2.964 0.104 1.00 89.19 97 MET A CA 1
ATOM 756 C C . MET A 1 97 ? 0.346 2.421 -1.069 1.00 89.19 97 MET A C 1
ATOM 758 O O . MET A 1 97 ? 0.345 1.221 -1.317 1.00 89.19 97 MET A O 1
ATOM 762 N N . ALA A 1 98 ? 1.057 3.291 -1.783 1.00 85.75 98 ALA A N 1
ATOM 763 C CA . ALA A 1 98 ? 1.980 2.883 -2.837 1.00 85.75 98 ALA A CA 1
ATOM 764 C C . ALA A 1 98 ? 3.420 3.058 -2.353 1.00 85.75 98 ALA A C 1
ATOM 766 O O . ALA A 1 98 ? 3.793 4.130 -1.872 1.00 85.75 98 ALA A O 1
ATOM 767 N N . SER A 1 99 ? 4.223 2.006 -2.484 1.00 84.00 99 SER A N 1
ATOM 768 C CA . SER A 1 99 ? 5.654 2.062 -2.219 1.00 84.00 99 SER A CA 1
ATOM 769 C C . SER A 1 99 ? 6.379 2.636 -3.430 1.00 84.00 99 SER A C 1
ATOM 771 O O . SER A 1 99 ? 6.113 2.250 -4.569 1.00 84.00 99 SER A O 1
ATOM 773 N N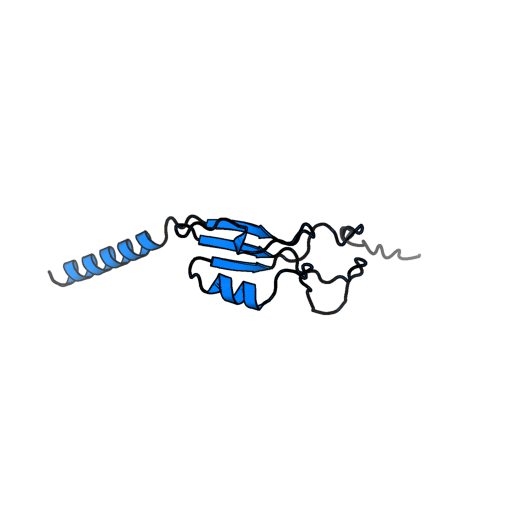 . LEU A 1 100 ? 7.284 3.580 -3.184 1.00 83.38 100 LEU A N 1
ATOM 774 C CA . LEU A 1 100 ? 8.066 4.238 -4.224 1.00 83.38 100 LEU A CA 1
ATOM 775 C C . LEU A 1 100 ? 9.382 3.488 -4.444 1.00 83.38 100 LEU A C 1
ATOM 777 O O . LEU A 1 100 ? 10.038 3.098 -3.481 1.00 83.38 100 LEU A O 1
ATOM 781 N N . SER A 1 101 ? 9.832 3.406 -5.696 1.00 76.38 101 SER A N 1
ATOM 782 C CA . SER A 1 101 ? 11.110 2.786 -6.093 1.00 76.38 101 SER A CA 1
ATOM 783 C C . SER A 1 101 ? 11.103 1.254 -6.020 1.00 76.38 101 SER A C 1
ATOM 785 O O . SER A 1 101 ? 10.229 0.631 -6.590 1.00 76.38 101 SER A O 1
ATOM 787 N N . GLY A 1 102 ? 12.107 0.613 -5.428 1.00 74.19 102 GLY A N 1
ATOM 788 C CA . GLY A 1 102 ? 12.268 -0.840 -5.453 1.00 74.19 102 GLY A CA 1
ATOM 789 C C . GLY A 1 102 ? 13.729 -1.217 -5.658 1.00 74.19 102 GLY A C 1
ATOM 790 O O . GLY A 1 102 ? 14.578 -0.358 -5.902 1.00 74.19 102 GLY A O 1
ATOM 791 N N . TRP A 1 103 ? 14.039 -2.507 -5.536 1.00 75.69 103 TRP A N 1
ATOM 792 C CA . TRP A 1 103 ? 15.417 -2.984 -5.670 1.00 75.69 103 TRP A CA 1
ATOM 793 C C . TRP A 1 103 ? 15.915 -2.963 -7.119 1.00 75.69 103 TRP A C 1
ATOM 795 O O . TRP A 1 103 ? 17.072 -2.638 -7.370 1.00 75.69 103 TRP A O 1
ATOM 805 N N . SER A 1 104 ? 15.063 -3.315 -8.083 1.00 72.62 104 SER A N 1
ATOM 806 C CA . SER A 1 104 ? 15.438 -3.403 -9.494 1.00 72.62 104 SER A CA 1
ATOM 807 C C . SER A 1 104 ? 14.224 -3.320 -10.411 1.00 72.62 104 SER A C 1
ATOM 809 O O . SER A 1 104 ? 13.112 -3.669 -10.022 1.00 72.62 104 SER A O 1
ATOM 811 N N . VAL A 1 105 ? 14.463 -2.909 -11.656 1.00 73.00 105 VAL A N 1
ATOM 812 C CA . VAL A 1 105 ? 13.500 -3.035 -12.755 1.00 73.00 105 VAL A CA 1
ATOM 813 C C . VAL A 1 105 ? 14.064 -4.057 -13.736 1.00 73.00 105 VAL A C 1
ATOM 815 O O . VAL A 1 105 ? 15.073 -3.809 -14.403 1.00 73.00 105 VAL A O 1
ATOM 818 N N . GLY A 1 106 ? 13.464 -5.248 -13.771 1.00 71.88 106 GLY A N 1
ATOM 819 C CA . GLY A 1 106 ? 14.020 -6.390 -14.497 1.00 71.88 106 GLY A CA 1
AT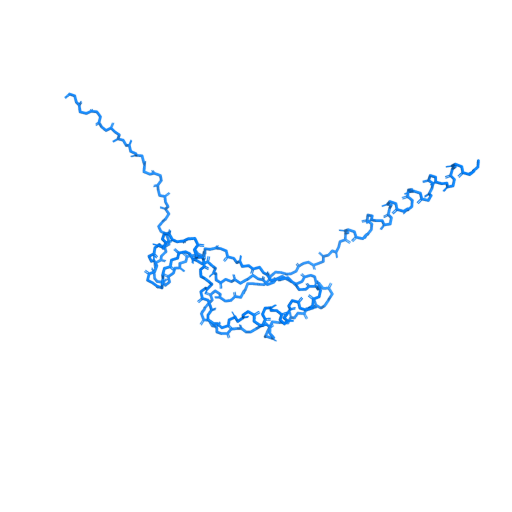OM 820 C C . GLY A 1 106 ? 15.436 -6.737 -14.014 1.00 71.88 106 GLY A C 1
ATOM 821 O O . GLY A 1 106 ? 15.692 -6.804 -12.814 1.00 71.88 106 GLY A O 1
ATOM 822 N N . ALA A 1 107 ? 16.370 -6.924 -14.951 1.00 66.44 107 ALA A N 1
ATOM 823 C CA . ALA A 1 107 ? 17.772 -7.236 -14.650 1.00 66.44 107 ALA A CA 1
ATOM 824 C C . ALA A 1 107 ? 18.626 -6.010 -14.263 1.00 66.44 107 ALA A C 1
ATOM 826 O O . ALA A 1 107 ? 19.811 -6.157 -13.963 1.00 66.44 107 ALA A O 1
ATOM 827 N N . LYS A 1 108 ? 18.065 -4.792 -14.297 1.00 63.62 108 LYS A N 1
ATOM 828 C CA . LYS A 1 108 ? 18.799 -3.569 -13.959 1.00 63.62 108 LYS A CA 1
ATOM 829 C C . LYS A 1 108 ? 18.487 -3.145 -12.529 1.00 63.62 108 LYS A C 1
ATOM 831 O O . LYS A 1 108 ? 17.372 -2.734 -12.214 1.00 63.62 108 LYS A O 1
ATOM 836 N N . SER A 1 109 ? 19.498 -3.192 -11.670 1.00 61.22 109 SER A N 1
ATOM 837 C CA . SER A 1 109 ? 19.484 -2.468 -10.400 1.00 61.22 109 SER A CA 1
ATOM 838 C C . SER A 1 109 ? 19.755 -0.979 -10.655 1.00 61.22 109 SER A C 1
ATOM 840 O O . SER A 1 109 ? 20.639 -0.672 -11.465 1.00 61.22 109 SER A O 1
ATOM 842 N N . PRO A 1 110 ? 19.072 -0.046 -9.968 1.00 58.47 110 PRO A N 1
ATOM 843 C CA . PRO A 1 110 ? 19.438 1.357 -10.014 1.00 58.47 110 PRO A CA 1
ATOM 844 C C . PRO A 1 110 ? 20.874 1.492 -9.503 1.00 58.47 110 PRO A C 1
ATOM 846 O O . PRO A 1 110 ? 21.211 1.070 -8.396 1.00 58.47 110 PRO A O 1
ATOM 849 N N . THR A 1 111 ? 21.757 2.033 -10.339 1.00 56.25 111 THR A N 1
ATOM 850 C CA . THR A 1 111 ? 23.148 2.266 -9.961 1.00 56.25 111 THR A CA 1
ATOM 851 C C . THR A 1 111 ? 23.164 3.229 -8.779 1.00 56.25 111 THR A C 1
ATOM 853 O O . THR A 1 111 ? 22.674 4.352 -8.909 1.00 56.25 111 THR A O 1
ATOM 856 N N . LEU A 1 112 ? 23.733 2.814 -7.639 1.00 51.25 112 LEU A N 1
ATOM 857 C CA . LEU A 1 112 ? 23.993 3.705 -6.506 1.00 51.25 112 LEU A CA 1
ATOM 858 C C . LEU A 1 112 ? 24.655 4.979 -7.036 1.00 51.25 112 LEU A C 1
ATOM 860 O O . LEU A 1 112 ? 25.746 4.922 -7.620 1.00 51.25 112 LEU A O 1
ATOM 864 N N . VAL A 1 113 ? 23.968 6.113 -6.873 1.00 54.22 113 VAL A N 1
ATOM 865 C CA . VAL A 1 113 ? 24.471 7.416 -7.302 1.00 54.22 113 VAL A CA 1
ATOM 866 C C . VAL A 1 113 ? 25.736 7.693 -6.504 1.00 54.22 113 VAL A C 1
ATOM 868 O O . VAL A 1 113 ? 25.694 8.143 -5.363 1.00 54.22 113 VAL A O 1
ATOM 871 N N . HIS A 1 114 ? 26.884 7.416 -7.112 1.00 49.16 114 HIS A N 1
ATOM 872 C CA . HIS A 1 114 ? 28.154 7.885 -6.597 1.00 49.16 114 HIS A CA 1
ATOM 873 C C . HIS A 1 114 ? 28.16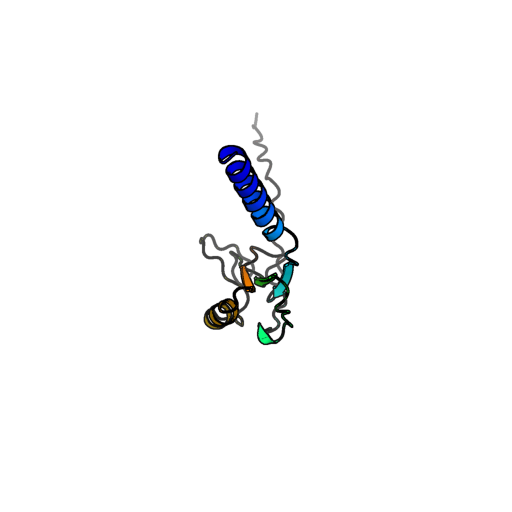7 9.401 -6.790 1.00 49.16 114 HIS A C 1
ATOM 875 O O . HIS A 1 114 ? 28.052 9.854 -7.938 1.00 49.16 114 HIS A O 1
ATOM 881 N N . PRO A 1 115 ? 28.304 10.209 -5.724 1.00 48.25 115 PRO A N 1
ATOM 882 C CA . PRO A 1 115 ? 28.495 11.637 -5.894 1.00 48.25 115 PRO A CA 1
ATOM 883 C C . PRO A 1 115 ? 29.755 11.823 -6.739 1.00 48.25 115 PRO A C 1
ATOM 885 O O . PRO A 1 115 ? 30.868 11.531 -6.296 1.00 48.25 115 PRO A O 1
ATOM 888 N N . ARG A 1 116 ? 29.591 12.257 -7.996 1.00 48.59 116 ARG A N 1
ATOM 889 C CA . ARG A 1 116 ? 30.733 12.578 -8.851 1.00 48.59 116 ARG A CA 1
ATOM 890 C C . ARG A 1 116 ? 31.477 13.719 -8.174 1.00 48.59 116 ARG A C 1
ATOM 892 O O . ARG A 1 116 ? 31.052 14.870 -8.255 1.00 48.59 116 ARG A O 1
ATOM 899 N N . LYS A 1 117 ? 32.622 13.421 -7.559 1.00 46.69 117 LYS A N 1
ATOM 900 C CA . LYS A 1 117 ? 33.639 14.436 -7.302 1.00 46.69 117 LYS A CA 1
ATOM 901 C C . LYS A 1 117 ? 34.080 14.941 -8.674 1.00 46.69 117 LYS A C 1
ATOM 903 O O . LYS A 1 117 ? 34.914 14.324 -9.329 1.00 46.69 117 LYS A O 1
ATOM 908 N N . LYS A 1 118 ? 33.483 16.039 -9.146 1.00 53.34 118 LYS A N 1
ATOM 909 C CA . LYS A 1 118 ? 34.065 16.859 -10.213 1.00 53.34 118 LYS A CA 1
ATOM 910 C C . LYS A 1 118 ? 35.369 17.421 -9.645 1.00 53.34 118 LYS A C 1
ATOM 912 O O . LYS A 1 118 ? 35.400 18.527 -9.119 1.00 53.34 118 LYS A O 1
ATOM 917 N N . LEU A 1 119 ? 36.440 16.634 -9.700 1.00 56.22 119 LEU A N 1
ATOM 918 C CA . LEU A 1 119 ? 37.786 17.165 -9.571 1.00 56.22 119 LEU A CA 1
ATOM 919 C C . LEU A 1 119 ? 38.021 17.984 -10.834 1.00 56.22 119 LEU A C 1
ATOM 921 O O . LEU A 1 119 ? 38.350 17.458 -11.894 1.00 56.22 119 LEU A O 1
ATOM 925 N N . ARG A 1 120 ? 37.750 19.283 -10.718 1.00 54.88 120 ARG A N 1
ATOM 926 C CA . ARG A 1 120 ? 38.214 20.295 -11.653 1.00 54.88 120 ARG A CA 1
ATOM 927 C C . ARG A 1 120 ? 39.741 20.252 -11.552 1.00 54.88 120 ARG A C 1
ATOM 929 O O . ARG A 1 120 ? 40.304 20.819 -10.623 1.00 54.88 120 ARG A O 1
ATOM 936 N N . LYS A 1 121 ? 40.401 19.478 -12.419 1.00 52.34 121 LYS A N 1
ATOM 937 C CA . LYS A 1 121 ? 41.840 19.638 -12.623 1.00 52.34 121 LYS A CA 1
ATOM 938 C C . LYS A 1 121 ? 42.007 21.025 -13.229 1.00 52.34 121 LYS A C 1
ATOM 940 O O . LYS A 1 121 ? 41.527 21.255 -14.329 1.00 52.34 121 LYS A O 1
ATOM 945 N N . MET A 1 122 ? 42.567 21.935 -12.441 1.00 47.38 122 MET A N 1
ATOM 946 C CA . MET A 1 122 ? 43.193 23.143 -12.952 1.00 47.38 122 MET A CA 1
ATOM 947 C C . MET A 1 122 ? 44.523 22.692 -13.547 1.00 47.38 122 MET A C 1
ATOM 949 O O . MET A 1 122 ? 45.429 22.255 -12.841 1.00 47.38 122 MET A O 1
ATOM 953 N N . ASP A 1 123 ? 44.531 22.650 -14.865 1.00 66.06 123 ASP A N 1
ATOM 954 C CA . ASP A 1 123 ? 45.686 22.699 -15.737 1.00 66.06 123 ASP A CA 1
ATOM 955 C C . ASP A 1 123 ? 46.517 23.956 -15.400 1.00 66.06 123 ASP A C 1
ATOM 957 O O . ASP A 1 123 ? 45.952 25.035 -15.211 1.00 66.06 123 ASP A O 1
ATOM 961 N N . ASN A 1 124 ? 47.835 23.764 -15.250 1.00 51.12 124 ASN A N 1
ATOM 962 C CA . ASN A 1 124 ? 48.845 24.809 -15.019 1.00 51.12 124 ASN A CA 1
ATOM 963 C C . ASN A 1 124 ? 49.023 25.713 -16.240 1.00 51.12 124 ASN A C 1
ATOM 965 O O . ASN A 1 124 ? 49.030 25.160 -17.364 1.00 51.12 124 ASN A O 1
#

Radius of gyration: 24.43 Å; chains: 1; bounding box: 68×38×65 Å

InterPro domains:
  IPR017853 Glycoside hydrolase superfamily [SSF51445] (21-111)

Sequence (124 aa):
MVQLHLSFLFVAGFAFIFQQVCEGKVMMEYIGASGVSISFDQVPINDEIDFHFLLGFAIDADASGNFQKRNILTILDIWINPESVAAIKKATHVKVMASLSGWSVGAKSPTLVHPRKKLRKMDN

Foldseek 3Di:
DVVVVVVVVVVVVVVVVVVVVDDAAEDEDEDDQPQDQDAPVVDDDDLSHQYEYEQPAFEQADLVRHGHPDPGGDRPHPRDDVVSVVVVVVRVSYHYHHHYDDQARPPDGDPDPDPPPPPPPDDD

Secondary structure (DSSP, 8-state):
-HHHHHHHHHHHHHHHHHHTSS---EEEEEESSSSS---GGGS---TTSEEEEEEEEEESB-TT-PBP-SS-PEES-TT--HHHHHHHTTSTTEEEEEEE--S-BTTBPPPP------------

pLDDT: mean 74.02, std 13.24, range [46.69, 92.94]

Organism: Rubus argutus (NCBI:txid59490)